Protein AF-A0A9Q3EVT5-F1 (afdb_monomer)

Radius of gyration: 24.38 Å; Cα contacts (8 Å, |Δi|>4): 35; chains: 1; bounding box: 48×90×45 Å

Solvent-accessible surface area (backbone atoms only — 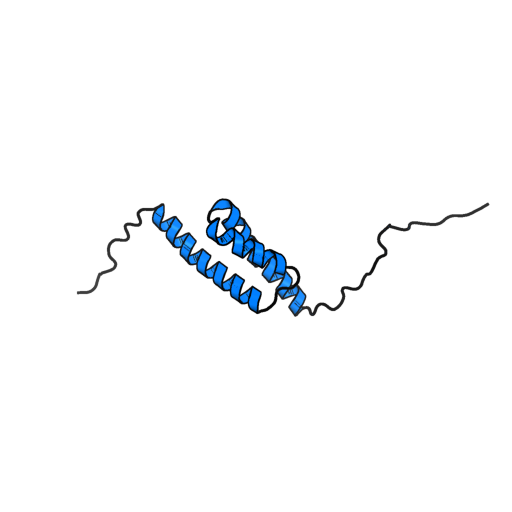not comparable to full-atom values): 6512 Å² total; per-residue (Å²): 134,86,82,87,89,76,90,77,74,97,76,87,80,79,100,71,82,86,74,65,50,71,68,55,54,48,52,31,52,54,47,48,57,61,50,48,61,54,51,54,42,22,76,74,78,35,63,90,46,31,65,59,45,58,57,54,55,74,36,42,85,69,64,47,72,69,54,53,54,53,50,53,51,51,56,54,50,47,58,53,51,53,51,52,58,51,54,71,74,37,88,74,84,76,83,76,93,74,95,80,134

Sequence (101 aa):
MENSQGVNTPCNGNPLKELESIGEVVMRTEYQQAIGTPNYIAQHIFPDIAYTVTSLSRYATHPTNKHWVALKHLLRYLKGSLCLSLCLSRTCSSDMDGLVG

Structure (mmCIF, N/CA/C/O backbone):
data_AF-A0A9Q3EVT5-F1
#
_entry.id   AF-A0A9Q3EVT5-F1
#
loop_
_atom_site.group_PDB
_atom_site.id
_atom_site.type_symbol
_atom_site.label_atom_id
_atom_site.label_alt_id
_atom_site.label_comp_id
_atom_site.label_asym_id
_atom_site.label_entity_id
_atom_site.label_seq_id
_atom_site.pdbx_PDB_ins_code
_atom_site.Cartn_x
_atom_site.Cartn_y
_atom_site.Cartn_z
_atom_site.occupancy
_atom_site.B_iso_or_equiv
_atom_site.auth_seq_id
_atom_site.auth_comp_id
_atom_site.auth_asym_id
_atom_site.auth_atom_id
_atom_site.pdbx_PDB_model_num
ATOM 1 N N . MET A 1 1 ? -17.933 52.866 30.322 1.00 39.66 1 MET A N 1
ATOM 2 C CA . MET A 1 1 ? -19.086 52.098 29.821 1.00 39.66 1 MET A CA 1
ATOM 3 C C . MET A 1 1 ? -18.566 51.309 28.630 1.00 39.66 1 MET A C 1
ATOM 5 O O . MET A 1 1 ? -18.194 51.931 27.650 1.00 39.66 1 MET A O 1
ATOM 9 N N . GLU A 1 2 ? -18.035 50.108 28.897 1.00 48.38 2 GLU A N 1
ATOM 10 C CA . GLU A 1 2 ? -18.720 48.809 28.667 1.00 48.38 2 GLU A CA 1
ATOM 11 C C . GLU A 1 2 ? -18.492 48.384 27.200 1.00 48.38 2 GLU A C 1
ATOM 13 O O . GLU A 1 2 ? -18.708 49.188 26.311 1.00 48.38 2 GLU A O 1
ATOM 18 N N . ASN A 1 3 ? -18.005 47.203 26.820 1.00 46.38 3 ASN A N 1
ATOM 19 C CA . ASN A 1 3 ? -18.055 45.877 27.418 1.00 46.38 3 ASN A CA 1
ATOM 20 C C . ASN A 1 3 ? -16.994 44.983 26.722 1.00 46.38 3 ASN A C 1
ATOM 22 O O . ASN A 1 3 ? -16.801 45.062 25.512 1.00 46.38 3 ASN A O 1
ATOM 26 N N . SER A 1 4 ? -16.291 44.179 27.518 1.00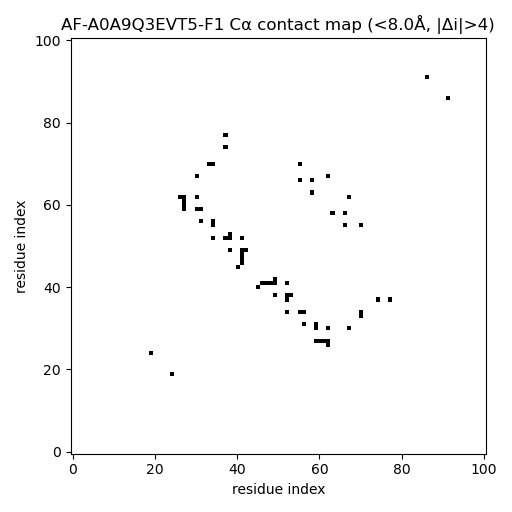 49.16 4 SER A N 1
ATOM 27 C CA . SER A 1 4 ? -15.279 43.188 27.128 1.00 49.16 4 SER A CA 1
ATOM 28 C C . SER A 1 4 ? -15.878 41.916 26.499 1.00 49.16 4 SER A C 1
ATOM 30 O O . SER A 1 4 ? -17.080 41.705 26.576 1.00 49.16 4 SER A O 1
ATOM 32 N N . GLN A 1 5 ? -14.972 41.000 26.103 1.00 48.44 5 GLN A N 1
ATOM 33 C CA . GLN A 1 5 ? -15.126 39.570 25.732 1.00 48.44 5 GLN A CA 1
ATOM 34 C C . GLN A 1 5 ? -15.239 39.368 24.206 1.00 48.44 5 GLN A C 1
ATOM 36 O O . GLN A 1 5 ? -16.002 40.051 23.546 1.00 48.44 5 GLN A O 1
ATOM 41 N N . GLY A 1 6 ? -14.540 38.461 23.527 1.00 48.31 6 GLY A N 1
ATOM 42 C CA . GLY A 1 6 ? -13.673 37.339 23.884 1.00 48.31 6 GLY A CA 1
ATOM 43 C C . GLY A 1 6 ? -13.683 36.397 22.665 1.00 48.31 6 GLY A C 1
ATOM 44 O O . GLY A 1 6 ? -14.695 36.291 21.982 1.00 48.31 6 GLY A O 1
ATOM 45 N N . VAL A 1 7 ? -12.538 35.801 22.343 1.00 48.25 7 VAL A N 1
ATOM 46 C CA . VAL A 1 7 ? -12.248 34.922 21.188 1.00 48.25 7 VAL A CA 1
ATOM 47 C C . VAL A 1 7 ? -13.421 34.047 20.707 1.00 48.25 7 VAL A C 1
ATOM 49 O O . VAL A 1 7 ? -14.054 33.368 21.506 1.00 48.25 7 VAL A O 1
ATOM 52 N N . ASN A 1 8 ? -13.610 33.942 19.387 1.00 48.06 8 ASN A N 1
ATOM 53 C CA . ASN A 1 8 ? -14.201 32.754 18.764 1.00 48.06 8 ASN A CA 1
ATOM 54 C C . ASN A 1 8 ? -13.355 32.352 17.553 1.00 48.06 8 ASN A C 1
ATOM 56 O O . ASN A 1 8 ? -13.496 32.874 16.450 1.00 48.06 8 ASN A O 1
ATOM 60 N N . THR A 1 9 ? -12.424 31.435 17.808 1.00 59.22 9 THR A N 1
ATOM 61 C CA . THR A 1 9 ? -11.730 30.625 16.806 1.00 59.22 9 THR A CA 1
ATOM 62 C C . THR A 1 9 ? -12.735 30.124 15.759 1.00 59.22 9 THR A C 1
ATOM 64 O O . THR A 1 9 ? -13.753 29.547 16.148 1.00 59.22 9 THR A O 1
ATOM 67 N N . PRO A 1 10 ? -12.475 30.268 14.447 1.00 46.38 10 PRO A N 1
ATOM 68 C CA . PRO A 1 10 ? -13.377 29.810 13.389 1.00 46.38 10 PRO A CA 1
ATOM 69 C C . PRO A 1 10 ? -13.271 28.290 13.179 1.00 46.38 10 PRO A C 1
ATOM 71 O O . PRO A 1 10 ? -13.132 27.806 12.061 1.00 46.38 10 PRO A O 1
ATOM 74 N N . CYS A 1 11 ? -13.298 27.522 14.267 1.00 43.91 11 CYS A N 1
ATOM 75 C CA . CYS A 1 11 ? -13.294 26.069 14.222 1.00 43.91 11 CYS A CA 1
ATOM 76 C C . CYS A 1 11 ? -14.179 25.515 15.344 1.00 43.91 11 CYS A C 1
ATOM 78 O O . CYS A 1 11 ? -13.718 24.825 16.247 1.00 43.91 11 CYS A O 1
ATOM 80 N N . ASN A 1 12 ? -15.470 25.848 15.297 1.00 54.34 12 ASN A N 1
ATOM 81 C CA . ASN A 1 12 ? -16.489 25.001 15.900 1.00 54.34 12 ASN A CA 1
ATOM 82 C C . ASN A 1 12 ? -17.348 24.405 14.785 1.00 54.34 12 ASN A C 1
ATOM 84 O O . ASN A 1 12 ? -18.295 25.019 14.300 1.00 54.34 12 ASN A O 1
ATOM 88 N N . GLY A 1 13 ? -16.972 23.193 14.399 1.00 47.16 13 GLY A N 1
ATOM 89 C CA . GLY A 1 13 ? -17.747 22.288 13.572 1.00 47.16 13 GLY A CA 1
ATOM 90 C C . GLY A 1 13 ? -17.291 20.873 13.894 1.00 47.16 13 GLY A C 1
ATOM 91 O O . GLY A 1 13 ? -16.315 20.402 13.325 1.00 47.16 13 GLY A O 1
ATOM 92 N N . ASN A 1 14 ? -18.001 20.241 14.836 1.00 54.91 14 ASN A N 1
ATOM 93 C CA . ASN A 1 14 ? -18.043 18.809 15.173 1.00 54.91 14 ASN A CA 1
ATOM 94 C C . ASN A 1 14 ? -16.778 18.110 15.741 1.00 54.91 14 ASN A C 1
ATOM 96 O O . ASN A 1 14 ? -16.032 17.478 14.991 1.00 54.91 14 ASN A O 1
ATOM 100 N N . PRO A 1 15 ? -16.642 18.015 17.082 1.00 51.56 15 PRO A N 1
ATOM 101 C CA . PRO A 1 15 ? -15.820 16.998 17.737 1.00 51.56 15 PRO A CA 1
ATOM 102 C C . PRO A 1 15 ? -16.599 15.675 17.840 1.00 51.56 15 PRO A C 1
ATOM 104 O O . PRO A 1 15 ? -16.968 15.262 18.927 1.00 51.56 15 PRO A O 1
ATOM 107 N N . LEU A 1 16 ? -16.920 15.026 16.717 1.00 47.19 16 LEU A N 1
ATOM 108 C CA . LEU A 1 16 ? -17.544 13.693 16.723 1.00 47.19 16 LEU A CA 1
ATOM 109 C C . LEU A 1 16 ? -17.065 12.865 15.527 1.00 47.19 16 LEU A C 1
ATOM 111 O O . LEU A 1 16 ? -17.788 12.630 14.563 1.00 47.19 16 LEU A O 1
ATOM 115 N N . LYS A 1 17 ? -15.827 12.384 15.617 1.00 53.41 17 LYS A N 1
ATOM 116 C CA . LYS A 1 17 ? -15.470 11.078 15.045 1.00 53.41 17 LYS A CA 1
ATOM 117 C C . LYS A 1 17 ? -14.955 10.153 16.149 1.00 53.41 17 LYS A C 1
ATOM 119 O O . LYS A 1 17 ? -14.004 9.406 15.978 1.00 53.41 17 LYS A O 1
ATOM 124 N N . GLU A 1 18 ? -15.580 10.246 17.317 1.00 62.47 18 GLU A N 1
ATOM 125 C CA . GLU A 1 18 ? -15.360 9.330 18.428 1.00 62.47 18 GLU A CA 1
ATOM 126 C C . GLU A 1 18 ? -16.344 8.168 18.284 1.00 62.47 18 GLU A C 1
ATOM 128 O O . GLU A 1 18 ? -17.483 8.262 18.724 1.00 62.47 18 GLU A O 1
ATOM 133 N N . LEU A 1 19 ? -15.912 7.151 17.529 1.00 53.25 19 LEU A N 1
ATOM 134 C CA . LEU A 1 19 ? -16.333 5.734 17.541 1.00 53.25 19 LEU A CA 1
ATOM 135 C C . LEU A 1 19 ? -15.935 5.016 16.237 1.00 53.25 19 LEU A C 1
ATOM 137 O O . LEU A 1 19 ? -16.580 4.056 15.827 1.00 53.25 19 LEU A O 1
ATOM 141 N N . GLU A 1 20 ? -14.843 5.416 15.576 1.00 57.03 20 GLU A N 1
ATOM 142 C CA . GLU A 1 20 ? -14.131 4.407 14.787 1.00 57.03 20 GLU A CA 1
ATOM 143 C C . GLU A 1 20 ? -13.534 3.434 15.811 1.00 57.03 20 GLU A C 1
ATOM 145 O O . GLU A 1 20 ? -12.755 3.840 16.676 1.00 57.03 20 GLU A O 1
ATOM 150 N N . SER A 1 21 ? -13.972 2.169 15.785 1.00 67.69 21 SER A N 1
ATOM 151 C CA . SER A 1 21 ? -13.394 1.106 16.616 1.00 67.69 21 SER A CA 1
ATOM 152 C C . SER A 1 21 ? -11.873 1.211 16.545 1.00 67.69 21 SER A C 1
ATOM 154 O O . SER A 1 21 ? -11.332 1.416 15.459 1.00 67.69 21 SER A O 1
ATOM 156 N N . ILE A 1 22 ? -11.168 1.052 17.669 1.00 71.00 22 ILE A N 1
ATOM 157 C CA . ILE A 1 22 ? -9.694 1.081 17.701 1.00 71.00 22 ILE A CA 1
ATOM 158 C C . ILE A 1 22 ? -9.123 0.177 16.590 1.00 71.00 22 ILE A C 1
ATOM 160 O O . ILE A 1 22 ? -8.143 0.531 15.942 1.00 71.00 22 ILE A O 1
ATOM 164 N N . GLY A 1 23 ? -9.800 -0.940 16.292 1.00 68.44 23 GLY A N 1
ATOM 165 C CA . GLY A 1 23 ? -9.443 -1.830 15.187 1.00 68.44 23 GLY A CA 1
ATOM 166 C C . GLY A 1 23 ? -9.546 -1.203 13.790 1.00 68.44 23 GLY A C 1
ATOM 167 O O . GLY A 1 23 ? -8.702 -1.476 12.945 1.00 68.44 23 GLY A O 1
ATOM 168 N N . GLU A 1 24 ? -10.527 -0.344 13.526 1.00 69.94 24 GLU A N 1
ATOM 169 C CA . GLU A 1 24 ? -10.694 0.336 12.234 1.00 69.94 24 GLU A CA 1
ATOM 170 C C . GLU A 1 24 ? -9.662 1.454 12.035 1.00 69.94 24 GLU A C 1
ATOM 172 O O . GLU A 1 24 ? -9.086 1.580 10.951 1.00 69.94 24 GLU A O 1
ATOM 177 N N . VAL A 1 25 ? -9.348 2.204 13.097 1.00 74.88 25 VAL A N 1
ATOM 178 C CA . VAL A 1 25 ? -8.298 3.238 13.078 1.00 74.88 25 VAL A CA 1
ATOM 179 C C . VAL A 1 25 ? -6.919 2.617 12.844 1.00 74.88 25 VAL A C 1
ATOM 181 O O . VAL A 1 25 ? -6.138 3.121 12.031 1.00 74.88 25 VAL A O 1
ATOM 184 N N . VAL A 1 26 ? -6.625 1.497 13.510 1.00 78.69 26 VAL A N 1
ATOM 185 C CA . VAL A 1 26 ? -5.370 0.753 13.325 1.00 78.69 26 VAL A CA 1
ATOM 186 C C . VAL A 1 26 ? -5.272 0.218 11.893 1.00 78.69 26 VAL A C 1
ATOM 188 O O . VAL A 1 26 ? -4.302 0.529 11.206 1.00 78.69 26 VAL A O 1
ATOM 191 N N . MET A 1 27 ? -6.316 -0.445 11.383 1.00 79.81 27 MET A N 1
ATOM 192 C CA . MET A 1 27 ? -6.345 -0.972 10.008 1.00 79.81 27 MET A CA 1
ATOM 193 C C . MET A 1 27 ? -6.174 0.121 8.946 1.00 79.81 27 MET A C 1
ATOM 195 O O . MET A 1 27 ? -5.455 -0.067 7.963 1.00 79.81 27 MET A O 1
ATOM 199 N N . ARG A 1 28 ? -6.810 1.284 9.137 1.00 84.12 28 ARG A N 1
ATOM 200 C CA . ARG A 1 28 ? -6.633 2.468 8.282 1.00 84.12 28 ARG A CA 1
ATOM 201 C C . ARG A 1 28 ? -5.174 2.916 8.263 1.00 84.12 28 ARG A C 1
ATOM 203 O O . ARG A 1 28 ? -4.611 3.114 7.187 1.00 84.12 28 ARG A O 1
ATOM 210 N N . THR A 1 29 ? -4.573 3.061 9.440 1.00 84.62 29 THR A N 1
ATOM 211 C CA . THR A 1 29 ? -3.200 3.557 9.593 1.00 84.62 29 THR A CA 1
ATOM 212 C C . THR A 1 29 ? -2.194 2.578 8.985 1.00 84.62 29 THR A C 1
ATOM 214 O O . THR A 1 29 ? -1.331 2.984 8.207 1.00 84.62 29 THR A O 1
ATOM 217 N N . GLU A 1 30 ? -2.350 1.280 9.250 1.00 87.12 30 GLU A N 1
ATOM 218 C CA . GLU A 1 30 ? -1.519 0.223 8.665 1.00 87.12 30 GLU A CA 1
ATOM 219 C C . GLU A 1 30 ? -1.652 0.174 7.137 1.00 87.12 30 GLU A C 1
ATOM 221 O O . GLU A 1 30 ? -0.654 0.051 6.427 1.00 87.12 30 GLU A O 1
ATOM 226 N N . TYR A 1 31 ? -2.867 0.334 6.602 1.00 88.88 31 TYR A N 1
ATOM 227 C CA . TYR A 1 31 ? -3.092 0.363 5.154 1.00 88.88 31 TYR A CA 1
ATOM 228 C C . TYR A 1 31 ? -2.472 1.595 4.494 1.00 88.88 31 TYR A C 1
ATOM 230 O O . TYR A 1 31 ? -1.860 1.484 3.430 1.00 88.88 31 TYR A O 1
ATOM 238 N N . GLN A 1 32 ? -2.581 2.762 5.131 1.00 87.00 32 GLN A N 1
ATOM 239 C CA . GLN A 1 32 ? -1.955 3.999 4.662 1.00 87.00 32 GLN A CA 1
ATOM 240 C C . GLN A 1 32 ? -0.425 3.914 4.662 1.00 87.00 32 GLN A C 1
ATOM 242 O O . GLN A 1 32 ? 0.218 4.386 3.724 1.00 87.00 32 GLN A O 1
ATOM 247 N N . GLN A 1 33 ? 0.171 3.276 5.668 1.00 87.12 33 GLN A N 1
ATOM 248 C CA . GLN A 1 33 ? 1.612 3.024 5.674 1.00 87.12 33 GLN A CA 1
ATOM 249 C C . GLN A 1 33 ? 2.005 2.027 4.575 1.00 87.12 33 GLN A C 1
ATOM 251 O O . GLN A 1 33 ? 2.945 2.273 3.817 1.00 87.12 33 GLN A O 1
ATOM 256 N N . ALA A 1 34 ? 1.245 0.941 4.424 1.00 87.44 34 ALA A N 1
ATOM 257 C CA . ALA A 1 34 ? 1.532 -0.108 3.452 1.00 87.44 34 ALA A CA 1
ATOM 258 C C . ALA A 1 34 ? 1.370 0.336 1.984 1.00 87.44 34 ALA A C 1
ATOM 260 O O . ALA A 1 34 ? 2.072 -0.194 1.123 1.00 87.44 34 ALA A O 1
ATOM 261 N N . ILE A 1 35 ? 0.492 1.300 1.671 1.00 87.62 35 ILE A N 1
ATOM 262 C CA . ILE A 1 35 ? 0.339 1.846 0.306 1.00 87.62 35 ILE A CA 1
ATOM 263 C C . ILE A 1 35 ? 1.445 2.852 -0.061 1.00 87.62 35 ILE A C 1
ATOM 265 O O . ILE A 1 35 ? 1.718 3.059 -1.246 1.00 87.62 35 ILE A O 1
ATOM 269 N N . GLY A 1 36 ? 2.126 3.441 0.929 1.00 85.62 36 GLY A N 1
ATOM 270 C CA . GLY A 1 36 ? 3.190 4.424 0.706 1.00 85.62 36 GLY A CA 1
ATOM 271 C C . GLY A 1 36 ? 4.384 3.854 -0.065 1.00 85.62 36 GLY A C 1
ATOM 272 O O . GLY A 1 36 ? 4.849 4.463 -1.030 1.00 85.62 36 GLY A O 1
ATOM 273 N N . THR A 1 37 ? 4.841 2.652 0.298 1.00 84.12 37 THR A N 1
ATOM 274 C CA . THR A 1 37 ? 5.986 1.998 -0.359 1.00 84.12 37 THR A CA 1
ATOM 275 C C . THR A 1 37 ? 5.715 1.660 -1.836 1.00 84.12 37 THR A C 1
ATOM 277 O O . THR A 1 37 ? 6.515 2.062 -2.685 1.00 84.12 37 THR A O 1
ATOM 280 N N . PRO A 1 38 ? 4.592 1.007 -2.206 1.00 82.19 38 PRO A N 1
ATOM 281 C CA . PRO A 1 38 ? 4.215 0.809 -3.606 1.00 82.19 38 PRO A CA 1
ATOM 282 C C . PRO A 1 38 ? 4.083 2.106 -4.401 1.00 82.19 38 PRO A C 1
ATOM 284 O O . PRO A 1 38 ? 4.431 2.125 -5.576 1.00 82.19 38 PRO A O 1
ATOM 287 N N . ASN A 1 39 ? 3.593 3.184 -3.784 1.00 82.69 39 ASN A N 1
ATOM 288 C CA . ASN A 1 39 ? 3.392 4.460 -4.470 1.00 82.69 39 ASN A CA 1
ATOM 289 C C . ASN A 1 39 ? 4.706 5.113 -4.900 1.00 82.69 39 ASN A C 1
ATOM 291 O O . ASN A 1 39 ? 4.771 5.721 -5.965 1.00 82.69 39 ASN A O 1
ATOM 295 N N . TYR A 1 40 ? 5.762 4.948 -4.108 1.00 83.50 40 TYR A N 1
ATOM 296 C CA . TYR A 1 40 ? 7.102 5.369 -4.502 1.00 83.50 40 TYR A CA 1
ATOM 297 C C . TYR A 1 40 ? 7.643 4.514 -5.659 1.00 83.50 40 TYR A C 1
ATOM 299 O O . TYR A 1 40 ? 8.115 5.038 -6.666 1.00 83.50 40 TYR A O 1
ATOM 307 N N . ILE A 1 41 ? 7.506 3.188 -5.560 1.00 81.38 41 ILE A N 1
ATOM 308 C CA . ILE A 1 41 ? 7.996 2.250 -6.583 1.00 81.38 41 ILE A CA 1
ATOM 309 C C . ILE A 1 41 ? 7.280 2.457 -7.928 1.00 81.38 41 ILE A C 1
ATOM 311 O O . ILE A 1 41 ? 7.925 2.453 -8.978 1.00 81.38 41 ILE A O 1
ATOM 315 N N . ALA A 1 42 ? 5.965 2.679 -7.897 1.00 84.44 42 ALA A N 1
ATOM 316 C CA . ALA A 1 42 ? 5.148 2.949 -9.077 1.00 84.44 42 ALA A CA 1
ATOM 317 C C . ALA A 1 42 ? 5.596 4.199 -9.848 1.00 84.44 42 ALA A C 1
ATOM 319 O O . ALA A 1 42 ? 5.513 4.224 -11.072 1.00 84.44 42 ALA A O 1
ATOM 320 N N . GLN A 1 43 ? 6.079 5.223 -9.139 1.00 79.06 43 GLN A N 1
ATOM 321 C CA . GLN A 1 43 ? 6.520 6.481 -9.743 1.00 79.06 43 GLN A CA 1
ATOM 322 C C . GLN A 1 43 ? 7.921 6.401 -10.358 1.00 79.06 43 GLN A C 1
ATOM 324 O O . GLN A 1 43 ? 8.210 7.145 -11.29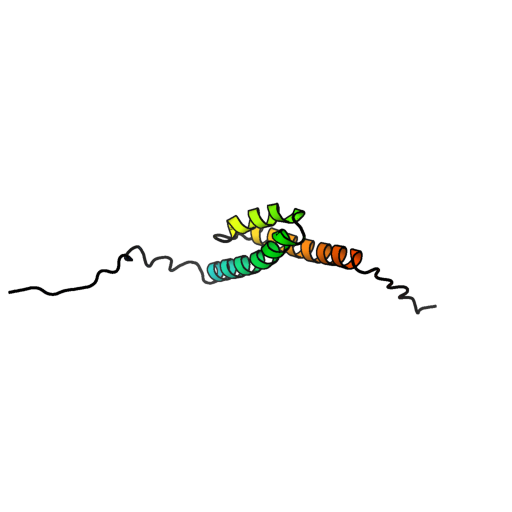0 1.00 79.06 43 GLN A O 1
ATOM 329 N N . HIS A 1 44 ? 8.789 5.520 -9.852 1.00 73.94 44 HIS A N 1
ATOM 330 C CA . HIS A 1 44 ? 10.209 5.528 -10.217 1.00 73.94 44 HIS A CA 1
ATOM 331 C C . HIS A 1 44 ? 10.687 4.308 -11.006 1.00 73.94 44 HIS A C 1
ATOM 333 O O . HIS A 1 44 ? 11.645 4.430 -11.762 1.00 73.94 44 HIS A O 1
ATOM 339 N N . ILE A 1 45 ? 10.080 3.135 -10.808 1.00 69.19 45 ILE A N 1
ATOM 340 C CA . ILE A 1 45 ? 10.690 1.864 -11.236 1.00 69.19 45 ILE A CA 1
ATOM 341 C C . ILE A 1 45 ? 9.702 0.992 -12.019 1.00 69.19 45 ILE A C 1
ATOM 343 O O . ILE A 1 45 ? 10.106 0.303 -12.950 1.00 69.19 45 ILE A O 1
ATOM 347 N N . PHE A 1 46 ? 8.408 1.033 -11.683 1.00 74.06 46 PHE A N 1
ATOM 348 C CA . PHE A 1 46 ? 7.408 0.137 -12.275 1.00 74.06 46 PHE A CA 1
ATOM 349 C C . PHE A 1 46 ? 6.082 0.853 -12.575 1.00 74.06 46 PHE A C 1
ATOM 351 O O . PHE A 1 46 ? 5.122 0.712 -11.812 1.00 74.06 46 PHE A O 1
ATOM 358 N N . PRO A 1 47 ? 5.979 1.587 -13.699 1.00 75.00 47 PRO A N 1
ATOM 359 C CA . PRO A 1 47 ? 4.721 2.218 -14.102 1.00 75.00 47 PRO A CA 1
ATOM 360 C C . PRO A 1 47 ? 3.602 1.192 -14.358 1.00 75.00 47 PRO A C 1
ATOM 362 O O . PRO A 1 47 ? 2.430 1.523 -14.192 1.00 75.00 47 PRO A O 1
ATOM 365 N N . ASP A 1 48 ? 3.943 -0.070 -14.650 1.00 76.25 48 ASP A N 1
ATOM 366 C CA . ASP A 1 48 ? 2.994 -1.185 -14.800 1.00 76.25 48 ASP A CA 1
ATOM 367 C C . ASP A 1 48 ? 2.086 -1.407 -13.582 1.00 76.25 48 ASP A C 1
ATOM 369 O O . ASP A 1 48 ? 0.962 -1.889 -13.718 1.00 76.25 48 ASP A O 1
ATOM 373 N N . ILE A 1 49 ? 2.533 -1.040 -12.378 1.00 83.50 49 ILE A N 1
ATOM 374 C CA . ILE A 1 49 ? 1.715 -1.160 -11.162 1.00 83.50 49 ILE A CA 1
ATOM 375 C C . ILE A 1 49 ? 1.050 0.152 -10.745 1.00 83.50 49 ILE A C 1
ATOM 377 O O . ILE A 1 49 ? 0.251 0.150 -9.804 1.00 83.50 49 ILE A O 1
ATOM 381 N N . ALA A 1 50 ? 1.356 1.266 -11.416 1.00 85.00 50 ALA A N 1
ATOM 382 C CA . ALA A 1 50 ? 0.888 2.590 -11.020 1.00 85.00 50 ALA A CA 1
ATOM 383 C C . ALA A 1 50 ? -0.637 2.660 -10.987 1.00 85.00 50 ALA A C 1
ATOM 385 O O . ALA A 1 50 ? -1.211 3.119 -10.002 1.00 85.00 50 ALA A O 1
ATOM 386 N N . TYR A 1 51 ? -1.301 2.091 -11.994 1.00 86.25 51 TYR A N 1
ATOM 387 C CA . TYR A 1 51 ? -2.760 2.033 -12.041 1.00 86.25 51 TYR A CA 1
ATOM 388 C C . TYR A 1 5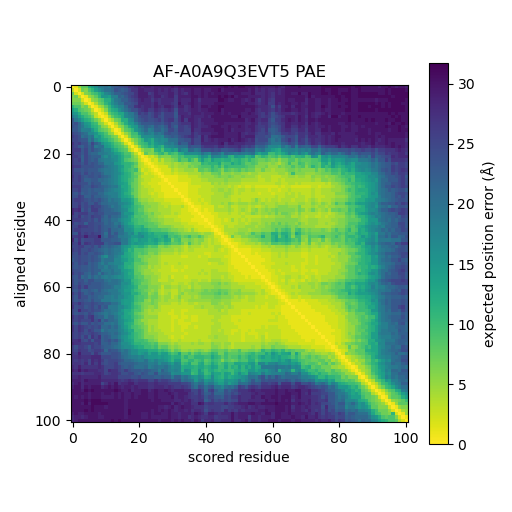1 ? -3.363 1.308 -10.825 1.00 86.25 51 TYR A C 1
ATOM 390 O O . TYR A 1 51 ? -4.317 1.787 -10.203 1.00 86.25 51 TYR A O 1
ATOM 398 N N . THR A 1 52 ? -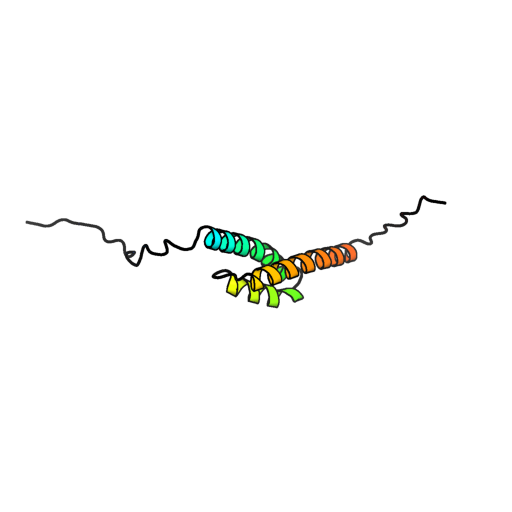2.775 0.173 -10.444 1.00 88.12 52 THR A N 1
ATOM 399 C CA . THR A 1 52 ? -3.222 -0.629 -9.300 1.00 88.12 52 THR A CA 1
ATOM 400 C C . THR A 1 52 ? -3.002 0.113 -7.982 1.00 88.12 52 THR A C 1
ATOM 402 O O . THR A 1 52 ? -3.905 0.151 -7.146 1.00 88.12 52 THR A O 1
ATOM 405 N N . VAL A 1 53 ? -1.845 0.758 -7.803 1.00 88.56 53 VAL A N 1
ATOM 406 C CA . VAL A 1 53 ? -1.541 1.550 -6.598 1.00 88.56 53 VAL A CA 1
ATOM 407 C C . VAL A 1 53 ? -2.469 2.751 -6.472 1.00 88.56 53 VAL A C 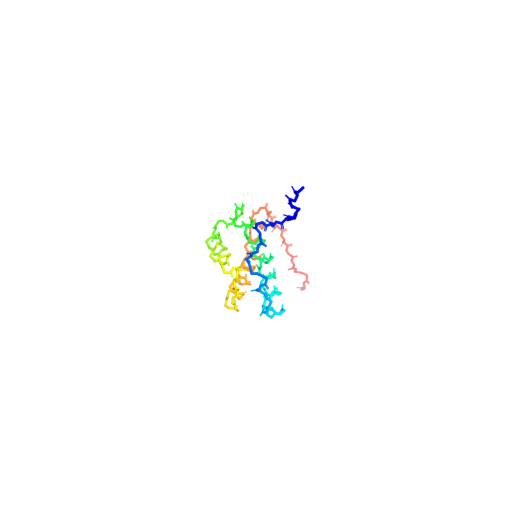1
ATOM 409 O O . VAL A 1 53 ? -3.056 2.961 -5.410 1.00 88.56 53 VAL A O 1
ATOM 412 N N . THR A 1 54 ? -2.654 3.518 -7.548 1.00 88.19 54 THR A N 1
ATOM 413 C CA . THR A 1 54 ? -3.558 4.673 -7.557 1.00 88.19 54 THR A CA 1
ATOM 414 C C . THR A 1 54 ? -4.991 4.251 -7.245 1.00 88.19 54 THR A C 1
ATOM 416 O O . THR A 1 54 ? -5.682 4.931 -6.485 1.00 88.19 54 THR A O 1
ATOM 419 N N . SER A 1 55 ? -5.431 3.103 -7.765 1.00 89.31 55 SER A N 1
ATOM 420 C CA . SER A 1 55 ? -6.752 2.548 -7.459 1.00 89.31 55 SER A CA 1
ATOM 421 C C . SER A 1 55 ? -6.884 2.177 -5.980 1.00 89.31 55 SER A C 1
ATOM 423 O O . SER A 1 55 ? -7.854 2.572 -5.339 1.00 89.31 55 SER A O 1
ATOM 425 N N . LEU A 1 56 ? -5.892 1.491 -5.404 1.00 89.19 56 LEU A N 1
ATOM 426 C CA . LEU A 1 56 ? -5.884 1.097 -3.989 1.00 89.19 56 LEU A CA 1
ATOM 427 C C . LEU A 1 56 ? -5.747 2.285 -3.024 1.00 89.19 56 LEU A C 1
ATOM 429 O O . LEU A 1 56 ? -6.310 2.240 -1.928 1.00 89.19 56 LEU A O 1
ATOM 433 N N . SER A 1 57 ? -5.051 3.348 -3.432 1.00 87.25 57 SER A N 1
ATOM 434 C CA . SER A 1 57 ? -4.875 4.582 -2.655 1.00 87.25 57 SER A CA 1
ATOM 435 C C . SER A 1 57 ? -6.203 5.306 -2.404 1.00 87.25 57 SER A C 1
ATOM 437 O O . SER A 1 57 ? -6.423 5.826 -1.311 1.00 87.25 57 SER A O 1
ATOM 439 N N . ARG A 1 58 ? -7.151 5.248 -3.351 1.00 88.62 58 ARG A N 1
ATOM 440 C CA . ARG A 1 58 ? -8.499 5.830 -3.178 1.00 88.62 58 ARG A CA 1
ATOM 441 C C . ARG A 1 58 ? -9.277 5.199 -2.022 1.00 88.62 58 ARG A C 1
ATOM 443 O O . ARG A 1 58 ? -10.087 5.873 -1.394 1.00 88.62 58 ARG A O 1
ATOM 450 N N . TYR A 1 59 ? -9.002 3.933 -1.712 1.00 86.31 59 TYR A N 1
ATOM 451 C CA . TYR A 1 59 ? -9.645 3.197 -0.622 1.00 86.31 59 TYR A CA 1
ATOM 452 C C . TYR A 1 59 ? -8.902 3.317 0.714 1.00 86.31 59 TYR A C 1
ATOM 454 O O . TYR A 1 59 ? -9.312 2.703 1.694 1.00 86.31 59 TYR A O 1
ATOM 462 N N . ALA A 1 60 ? -7.844 4.132 0.798 1.00 83.06 60 ALA A N 1
ATOM 463 C CA . ALA A 1 60 ? -7.082 4.314 2.033 1.00 83.06 60 ALA A CA 1
ATOM 464 C C . ALA A 1 60 ? -7.871 5.010 3.154 1.00 83.06 60 ALA A C 1
ATOM 466 O O . ALA A 1 60 ? -7.477 4.958 4.317 1.00 83.06 60 ALA A O 1
ATOM 467 N N . THR A 1 61 ? -8.991 5.655 2.822 1.00 81.62 61 THR A N 1
ATOM 468 C CA . THR A 1 61 ? -9.909 6.244 3.801 1.00 81.62 61 THR A CA 1
ATOM 469 C C . THR A 1 61 ? -10.879 5.230 4.401 1.00 81.62 61 THR A C 1
ATOM 471 O O . THR A 1 61 ? -11.325 5.454 5.514 1.00 81.62 61 THR A O 1
ATOM 474 N N . HIS A 1 62 ? -11.214 4.132 3.729 1.00 83.25 62 HIS A N 1
ATOM 475 C CA . HIS A 1 62 ? -12.066 3.077 4.297 1.00 83.25 62 HIS A CA 1
ATOM 476 C C . HIS A 1 62 ? -11.643 1.725 3.707 1.00 83.25 62 HIS A C 1
ATOM 478 O O . HIS A 1 62 ? -12.315 1.188 2.817 1.00 83.25 62 HIS A O 1
ATOM 484 N N . PRO A 1 63 ? -10.486 1.186 4.133 1.00 82.88 63 PRO A N 1
ATOM 485 C CA . PRO A 1 63 ? -9.970 -0.047 3.570 1.00 82.88 63 PRO A CA 1
ATOM 486 C C . PRO A 1 63 ? -10.828 -1.228 4.022 1.00 82.88 63 PRO A C 1
ATOM 488 O O . PRO A 1 63 ? -11.021 -1.475 5.208 1.00 82.88 63 PRO A O 1
ATOM 491 N N . THR A 1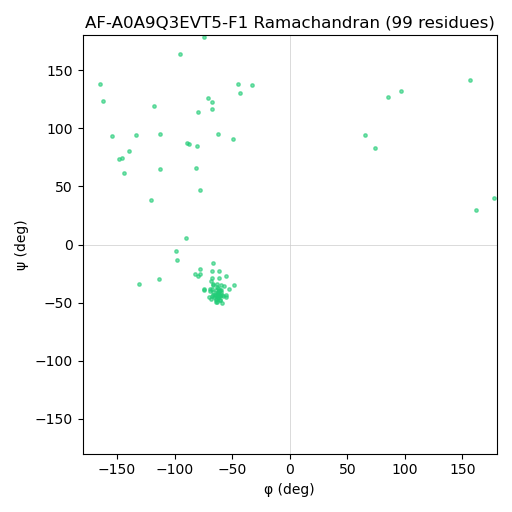 64 ? -11.323 -2.006 3.063 1.00 87.25 64 THR A N 1
ATOM 492 C CA . THR A 1 64 ? -12.007 -3.273 3.362 1.00 87.25 64 THR A CA 1
ATOM 493 C C . THR A 1 64 ? -11.035 -4.446 3.254 1.00 87.25 64 THR A C 1
ATOM 495 O O . THR A 1 64 ? -10.014 -4.364 2.570 1.00 87.25 64 THR A O 1
ATOM 498 N N . ASN A 1 65 ? -11.402 -5.605 3.808 1.00 86.75 65 ASN A N 1
ATOM 499 C CA . ASN A 1 65 ? -10.576 -6.818 3.740 1.00 86.75 65 ASN A CA 1
ATOM 500 C C . ASN A 1 65 ? -10.162 -7.194 2.296 1.00 86.75 65 ASN A C 1
ATOM 502 O O . ASN A 1 65 ? -9.010 -7.531 2.042 1.00 86.75 65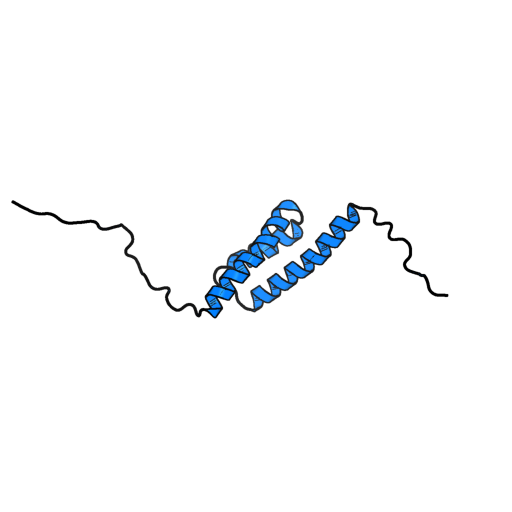 ASN A O 1
ATOM 506 N N . LYS A 1 66 ? -11.069 -7.022 1.322 1.00 88.75 66 LYS A N 1
ATOM 507 C CA . LYS A 1 66 ? -10.774 -7.196 -0.115 1.00 88.75 66 LYS A CA 1
ATOM 508 C C . LYS A 1 66 ? -9.605 -6.326 -0.605 1.00 88.75 66 LYS A C 1
ATOM 510 O O . LYS A 1 66 ? -8.717 -6.831 -1.287 1.00 88.75 66 LYS A O 1
ATOM 515 N N . HIS A 1 67 ? -9.578 -5.049 -0.222 1.00 89.25 67 HIS A N 1
ATOM 516 C CA . HIS A 1 67 ? -8.500 -4.121 -0.574 1.00 89.25 67 HIS A CA 1
ATOM 517 C C . HIS A 1 67 ? -7.186 -4.512 0.112 1.00 89.25 67 HIS A C 1
ATOM 519 O O . HIS A 1 67 ? -6.133 -4.479 -0.520 1.00 89.25 67 HIS A O 1
ATOM 525 N N . TRP A 1 68 ? -7.245 -4.979 1.365 1.00 88.38 68 TRP A N 1
ATOM 526 C CA . TRP A 1 68 ? -6.075 -5.497 2.084 1.00 88.38 68 TRP A CA 1
ATOM 527 C C . TRP A 1 68 ? -5.451 -6.715 1.385 1.00 88.38 68 TRP A C 1
ATOM 529 O O . TRP A 1 68 ? -4.232 -6.810 1.240 1.00 88.38 68 TRP A O 1
ATOM 539 N N . VAL A 1 69 ? -6.274 -7.654 0.910 1.00 90.94 69 VAL A N 1
ATOM 540 C CA . VAL A 1 69 ? -5.799 -8.821 0.148 1.00 90.94 69 VAL A CA 1
ATOM 541 C C . VAL A 1 69 ? -5.162 -8.396 -1.176 1.00 90.94 69 VAL A C 1
ATOM 543 O O . VAL A 1 69 ? -4.079 -8.884 -1.502 1.00 90.94 69 VAL A O 1
ATOM 546 N N . ALA A 1 70 ? -5.781 -7.462 -1.901 1.00 89.69 70 ALA A N 1
ATOM 547 C CA . ALA A 1 70 ? -5.228 -6.924 -3.142 1.00 89.69 70 ALA A CA 1
ATOM 548 C C . ALA A 1 70 ? -3.884 -6.209 -2.915 1.00 89.69 70 ALA A C 1
ATOM 550 O O . ALA A 1 70 ? -2.932 -6.445 -3.658 1.00 89.69 70 ALA A O 1
ATOM 551 N N . LEU A 1 71 ? -3.764 -5.415 -1.845 1.00 89.62 71 LEU A N 1
ATOM 552 C CA . LEU A 1 71 ? -2.513 -4.756 -1.472 1.00 89.62 71 LEU A CA 1
ATOM 553 C C . LEU A 1 71 ? -1.413 -5.772 -1.135 1.00 89.62 71 LEU A C 1
ATOM 555 O O . LEU A 1 71 ? -0.292 -5.650 -1.622 1.00 89.62 71 LEU A O 1
ATOM 559 N N . LYS A 1 72 ? -1.728 -6.827 -0.374 1.00 89.50 72 LYS A N 1
ATOM 560 C CA . LYS A 1 72 ? -0.773 -7.917 -0.101 1.00 89.50 72 LYS A CA 1
ATOM 561 C C . LYS A 1 72 ? -0.336 -8.639 -1.373 1.00 89.50 72 LYS A C 1
ATOM 563 O O . LYS A 1 72 ? 0.838 -8.984 -1.506 1.00 89.50 72 LYS A O 1
ATOM 568 N N . HIS A 1 73 ? -1.260 -8.868 -2.305 1.00 89.62 73 HIS A N 1
ATOM 569 C CA . HIS A 1 73 ? -0.936 -9.463 -3.599 1.00 89.62 73 HIS A CA 1
ATOM 570 C C . HIS A 1 73 ? 0.028 -8.564 -4.378 1.00 89.62 73 HIS A C 1
ATOM 572 O O . HIS A 1 73 ? 1.048 -9.042 -4.870 1.00 89.62 73 HIS A O 1
ATOM 578 N N . LEU A 1 74 ? -0.246 -7.259 -4.417 1.00 87.81 74 LEU A N 1
ATOM 579 C CA . LEU A 1 74 ? 0.613 -6.273 -5.060 1.00 87.81 74 LEU A CA 1
ATOM 580 C C . LEU A 1 74 ? 2.013 -6.229 -4.431 1.00 87.81 74 LEU A C 1
ATOM 582 O O . LEU A 1 74 ? 3.005 -6.236 -5.152 1.00 87.81 74 LEU A O 1
ATOM 586 N N . LEU A 1 75 ? 2.112 -6.240 -3.100 1.00 85.81 75 LEU A N 1
ATOM 587 C CA . LEU A 1 75 ? 3.396 -6.274 -2.390 1.00 85.81 75 LEU A CA 1
ATOM 588 C C . LEU A 1 75 ? 4.189 -7.556 -2.691 1.00 85.81 75 LEU A C 1
ATOM 590 O O . LEU A 1 75 ? 5.410 -7.518 -2.853 1.00 85.81 75 LEU A O 1
ATOM 594 N N . ARG A 1 76 ? 3.507 -8.699 -2.814 1.00 85.81 76 ARG A N 1
ATOM 595 C CA . ARG A 1 76 ? 4.139 -9.971 -3.191 1.00 85.81 76 ARG A CA 1
ATOM 596 C C . ARG A 1 76 ? 4.606 -9.972 -4.646 1.00 85.81 76 ARG A C 1
ATOM 598 O O . ARG A 1 76 ? 5.698 -10.464 -4.919 1.00 85.81 76 ARG A O 1
ATOM 605 N N . TYR A 1 77 ? 3.810 -9.397 -5.545 1.00 84.88 77 TYR A N 1
ATOM 606 C CA . TYR A 1 77 ? 4.188 -9.185 -6.940 1.00 84.88 77 TYR A CA 1
ATOM 607 C C . TYR A 1 77 ? 5.427 -8.288 -7.035 1.00 84.88 77 TYR A C 1
ATOM 609 O O . TYR A 1 77 ? 6.418 -8.671 -7.648 1.00 84.88 77 TYR A O 1
ATOM 617 N N . LEU A 1 78 ? 5.426 -7.162 -6.315 1.00 80.12 78 LEU A N 1
ATOM 618 C CA . LEU A 1 78 ? 6.560 -6.244 -6.217 1.00 80.12 78 LEU A CA 1
ATOM 619 C C . LEU A 1 78 ? 7.841 -6.932 -5.747 1.00 80.12 78 LEU A C 1
ATOM 621 O O . LEU A 1 78 ? 8.896 -6.702 -6.329 1.00 80.12 78 LEU A O 1
ATOM 625 N N . LYS A 1 79 ? 7.764 -7.805 -4.736 1.00 79.88 79 LYS A N 1
ATOM 626 C CA . LYS A 1 79 ? 8.926 -8.572 -4.261 1.00 79.88 79 LYS A CA 1
ATOM 627 C C . LYS A 1 79 ? 9.530 -9.456 -5.362 1.00 79.88 79 LYS A C 1
ATOM 629 O O . LYS A 1 79 ? 10.751 -9.560 -5.448 1.00 79.88 79 LYS A O 1
ATOM 634 N N . GLY A 1 80 ? 8.694 -10.076 -6.196 1.00 72.88 80 GLY A N 1
ATOM 635 C CA . GLY A 1 80 ? 9.146 -10.871 -7.342 1.00 72.88 80 GLY A CA 1
ATOM 636 C C . GLY A 1 80 ? 9.741 -10.008 -8.456 1.00 72.88 80 GLY A C 1
ATOM 637 O O . GLY A 1 80 ? 10.828 -10.302 -8.950 1.00 72.88 80 GLY A O 1
ATOM 638 N N . SER A 1 81 ? 9.074 -8.907 -8.802 1.00 68.12 81 SER A N 1
ATOM 639 C CA . SER A 1 81 ? 9.504 -8.014 -9.884 1.00 68.12 81 SER A CA 1
ATOM 640 C C . SER A 1 81 ? 10.777 -7.237 -9.549 1.00 68.12 81 SER A C 1
ATOM 642 O O . SER A 1 81 ? 11.638 -7.104 -10.412 1.00 68.12 81 SER A O 1
ATOM 644 N N . LEU A 1 82 ? 10.953 -6.788 -8.299 1.00 67.44 82 LEU A N 1
ATOM 645 C CA . LEU A 1 82 ? 12.199 -6.166 -7.828 1.00 67.44 82 LEU A CA 1
ATOM 646 C C . LEU A 1 82 ? 13.383 -7.136 -7.925 1.00 67.44 82 LEU A C 1
ATOM 648 O O . LEU A 1 82 ? 14.469 -6.735 -8.342 1.00 67.44 82 LEU A O 1
ATOM 652 N N . CYS A 1 83 ? 13.160 -8.412 -7.589 1.00 62.78 83 CYS A N 1
ATOM 653 C CA . CYS A 1 83 ? 14.159 -9.465 -7.759 1.00 62.78 83 CYS A CA 1
ATOM 654 C C . CYS A 1 83 ? 14.540 -9.613 -9.240 1.00 62.78 83 CYS A C 1
ATOM 656 O O . CYS A 1 83 ? 15.719 -9.562 -9.575 1.00 62.78 83 CYS A O 1
ATOM 658 N N . LEU A 1 84 ? 13.550 -9.674 -10.139 1.00 60.31 84 LEU A N 1
ATOM 659 C CA . LEU A 1 84 ? 13.782 -9.782 -11.581 1.00 60.31 84 LEU A CA 1
ATOM 660 C C . LEU A 1 84 ? 14.527 -8.564 -12.157 1.00 60.31 84 LEU A C 1
ATOM 662 O O . LEU A 1 84 ? 15.485 -8.737 -12.908 1.00 60.31 84 LEU A O 1
ATOM 666 N N . SER A 1 85 ? 14.144 -7.337 -11.786 1.00 58.16 85 SER A N 1
ATOM 667 C CA . SER A 1 85 ? 14.826 -6.121 -12.259 1.00 58.16 85 SER A CA 1
ATOM 668 C C . SER A 1 85 ? 16.259 -5.997 -11.741 1.00 58.16 85 SER A C 1
ATOM 670 O O . SER A 1 85 ? 17.133 -5.499 -12.453 1.00 58.16 85 SER A O 1
ATOM 672 N N . LEU A 1 86 ? 16.521 -6.466 -10.516 1.00 59.00 86 LEU A N 1
ATOM 673 C CA . LEU A 1 86 ? 17.865 -6.468 -9.939 1.00 59.00 86 LEU A CA 1
ATOM 674 C C . LEU A 1 86 ? 18.741 -7.564 -10.568 1.00 59.00 86 LEU A C 1
ATOM 676 O O . LEU A 1 86 ? 19.914 -7.326 -10.852 1.00 59.00 86 LEU A O 1
ATOM 680 N N . CYS A 1 87 ? 18.166 -8.734 -10.858 1.00 59.44 87 CYS A N 1
ATOM 681 C CA . CYS A 1 87 ? 18.834 -9.811 -11.593 1.00 59.44 87 CYS A CA 1
ATOM 682 C C . CYS A 1 87 ? 19.112 -9.459 -13.063 1.00 59.44 87 CYS A C 1
ATOM 684 O O . CYS A 1 87 ? 20.015 -10.032 -13.658 1.00 59.44 87 CYS A O 1
ATOM 686 N N . LEU A 1 88 ? 18.386 -8.508 -13.661 1.00 56.47 88 LEU A N 1
AT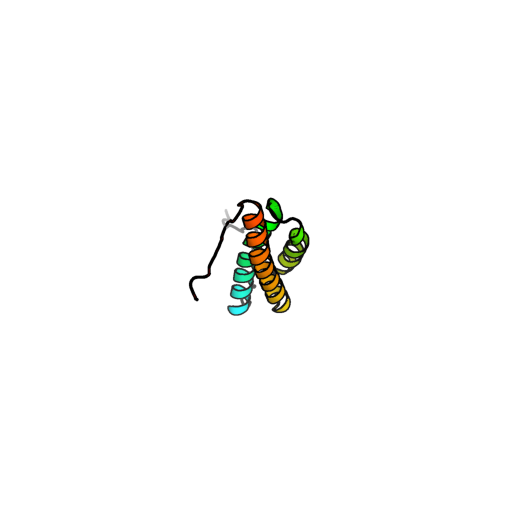OM 687 C CA . LEU A 1 88 ? 18.701 -8.022 -15.009 1.00 56.47 88 LEU A CA 1
ATOM 688 C C . LEU A 1 88 ? 19.892 -7.045 -15.012 1.00 56.47 88 LEU A C 1
ATOM 690 O O . LEU A 1 88 ? 20.586 -6.915 -16.016 1.00 56.47 88 LEU A O 1
ATOM 694 N N . SER A 1 89 ? 20.142 -6.362 -13.889 1.00 54.38 89 SER A N 1
ATOM 695 C CA . SER A 1 89 ? 21.194 -5.342 -13.756 1.00 54.38 89 SER A CA 1
ATOM 696 C C . SER A 1 89 ? 22.492 -5.858 -13.122 1.00 54.38 89 SER A C 1
ATOM 698 O O . SER A 1 89 ? 23.534 -5.216 -13.251 1.00 54.38 89 SER A O 1
ATOM 700 N N . ARG A 1 90 ? 22.482 -7.050 -12.517 1.00 52.28 90 ARG A N 1
ATOM 701 C CA . ARG A 1 90 ? 23.693 -7.845 -12.294 1.00 52.28 90 ARG A CA 1
ATOM 702 C C . ARG A 1 90 ? 23.552 -9.145 -13.044 1.00 52.28 90 ARG A C 1
ATOM 704 O O . ARG A 1 90 ? 22.694 -9.943 -12.702 1.00 52.28 90 ARG A O 1
ATOM 711 N N . THR A 1 91 ? 24.458 -9.390 -13.979 1.00 55.91 91 THR A N 1
ATOM 712 C CA . THR A 1 91 ? 24.819 -10.741 -14.400 1.00 55.91 91 THR A CA 1
ATOM 713 C C . THR A 1 91 ? 25.115 -11.578 -13.149 1.00 55.91 91 THR A C 1
ATOM 715 O O . THR A 1 91 ? 26.235 -11.566 -12.637 1.00 55.91 91 THR A O 1
ATOM 718 N N . CYS A 1 92 ? 24.110 -12.248 -12.588 1.00 47.44 92 CYS A N 1
ATOM 719 C CA . CYS A 1 92 ? 24.320 -13.199 -11.512 1.00 47.44 92 CYS A CA 1
ATOM 720 C C . CYS A 1 92 ? 24.787 -14.503 -12.158 1.00 47.44 92 CYS A C 1
ATOM 722 O O . CYS A 1 92 ? 23.997 -15.394 -12.459 1.00 47.44 92 CYS A O 1
ATOM 724 N N . SER A 1 93 ? 26.098 -14.575 -12.403 1.00 54.91 93 SER A N 1
ATOM 725 C CA . SER A 1 93 ? 26.812 -15.846 -12.329 1.00 54.91 93 SER A CA 1
ATOM 726 C C . SER A 1 93 ? 26.678 -16.304 -10.879 1.00 54.91 93 SER A C 1
ATOM 728 O O . SER A 1 93 ? 27.368 -15.831 -9.979 1.00 54.91 93 SER A O 1
ATOM 730 N N . SER A 1 94 ? 25.672 -17.137 -10.654 1.00 58.75 94 SER A N 1
ATOM 731 C CA . SER A 1 94 ? 25.612 -18.033 -9.510 1.00 58.75 94 SER A CA 1
ATOM 732 C C . SER A 1 94 ? 25.723 -19.432 -10.090 1.00 58.75 94 SER A C 1
ATOM 734 O O . SER A 1 94 ? 24.761 -20.198 -10.115 1.00 58.75 94 SER A O 1
ATOM 736 N N . ASP A 1 95 ? 26.884 -19.706 -10.674 1.00 54.62 95 ASP A N 1
ATOM 737 C CA . ASP A 1 95 ? 27.255 -21.038 -11.104 1.00 54.62 95 ASP A CA 1
ATOM 738 C C . ASP A 1 95 ? 27.450 -21.930 -9.866 1.00 54.62 95 ASP A C 1
ATOM 740 O O . ASP A 1 95 ? 28.286 -21.657 -9.006 1.00 54.62 95 ASP A O 1
ATOM 744 N N . MET A 1 96 ? 26.669 -23.014 -9.855 1.00 55.25 96 MET A N 1
ATOM 745 C CA . MET A 1 96 ? 26.911 -24.317 -9.223 1.00 55.25 96 MET A CA 1
ATOM 746 C C . MET A 1 96 ? 26.793 -24.436 -7.692 1.00 55.25 96 MET A C 1
ATOM 748 O O . MET A 1 96 ? 27.780 -24.551 -6.970 1.00 55.25 96 MET A O 1
ATOM 752 N N . ASP A 1 97 ? 25.552 -24.607 -7.226 1.00 53.84 97 ASP A N 1
ATOM 753 C CA . ASP A 1 97 ? 25.248 -25.504 -6.103 1.00 53.84 97 ASP A CA 1
ATOM 754 C C . ASP A 1 97 ? 25.199 -26.945 -6.649 1.00 53.84 97 ASP A C 1
ATOM 756 O O . ASP A 1 97 ? 24.363 -27.264 -7.498 1.00 53.84 97 ASP A O 1
ATOM 760 N N . GLY A 1 98 ? 26.132 -27.803 -6.227 1.00 49.53 98 GLY A N 1
ATOM 761 C CA . GLY A 1 98 ? 26.237 -29.167 -6.754 1.00 49.53 98 GLY A CA 1
ATOM 762 C C . GLY A 1 98 ? 27.392 -30.003 -6.206 1.00 49.53 98 GLY A C 1
ATOM 763 O O . GLY A 1 98 ? 28.023 -30.732 -6.963 1.00 49.53 98 GLY A O 1
ATOM 764 N N . LEU A 1 99 ? 27.681 -29.911 -4.904 1.00 53.00 99 LEU A N 1
ATOM 765 C CA . LEU A 1 99 ? 28.474 -30.916 -4.190 1.00 53.00 99 LEU A CA 1
ATOM 766 C C . LEU A 1 99 ? 27.532 -32.023 -3.681 1.00 53.00 99 LEU A C 1
ATOM 768 O O . LEU A 1 99 ? 27.072 -31.951 -2.546 1.00 53.00 99 LEU A O 1
ATOM 772 N N . VAL A 1 100 ? 27.240 -33.033 -4.508 1.00 50.50 100 VAL A N 1
ATOM 773 C CA . VAL A 1 100 ? 26.926 -34.402 -4.050 1.00 50.50 100 VAL A CA 1
ATOM 774 C C . VAL A 1 100 ? 27.068 -35.388 -5.219 1.00 50.50 100 VAL A C 1
ATOM 776 O O . VAL A 1 100 ? 26.436 -35.210 -6.260 1.00 50.50 100 VAL A O 1
ATOM 779 N N . GLY A 1 101 ? 27.909 -36.411 -5.041 1.00 41.72 101 GLY A N 1
ATOM 780 C CA . GLY A 1 101 ? 28.190 -37.469 -6.017 1.00 41.72 101 GLY A CA 1
ATOM 781 C C . GLY A 1 101 ? 29.614 -37.978 -5.907 1.00 41.72 101 GLY A C 1
ATOM 782 O O . GLY A 1 101 ? 30.444 -37.516 -6.715 1.00 41.72 101 GLY A O 1
#

pLDDT: mean 71.04, std 15.99, range [39.66, 90.94]

Foldseek 3Di:
DDDDDDDDDPDDDDPPPPDPPPVQVVVLVVLQVLLVVVCVCCVPPNVVCNVVSVVLNVCSVGDDPVSVVSSVVVVVVVVVVVVVVVCVVDVPPPPDPDPDD

Mean predicted aligned error: 15.06 Å

Nearest PDB structures (foldseek):
  7ns3-assembly1_1  TM=4.114E-01  e=6.629E+00  Saccharomyces cerevisiae

Organism: NCBI:txid1389203

Secondary structure (DSSP, 8-state):
---------S--S----TTS-HHHHHHHHHHHHHHHHHHHHHHHT-GGGHHHHHHHHHGGGS--HHHHHHHHHHHHHHHHHHHHHHHHHS-----------